Protein AF-A0A6P0NN52-F1 (afdb_monomer)

Secondary structure (DSSP, 8-state):
--PPP------S--EEESSSSSSPPEEGGG----HHHHHH-EEEEETT-STT-EEEEEEEEETTTEEEEEE-

Foldseek 3Di:
DDDDFDWDFDDDFFFKAQPQPPDGTDTPVPDDDDPCCQQVFGWIDTPPDPDSDIWTWYWDQDPPRDITITTD

Sequence (72 aa):
MSGKIYYCPWKKNPLVDDTGGVEKYKNLEKLRWSDAELVSGKILKIKGFPREKKVKLFWGTVSTNTNRIYSD

pLDDT: mean 76.79, std 15.15, range [36.75, 92.31]

Structure (mmCIF, N/CA/C/O backbone):
data_AF-A0A6P0NN52-F1
#
_entry.id   AF-A0A6P0NN52-F1
#
loop_
_atom_site.group_PDB
_atom_site.id
_atom_site.type_symbol
_atom_site.label_atom_id
_atom_site.label_alt_id
_atom_site.label_comp_id
_atom_site.label_asym_id
_atom_site.label_entity_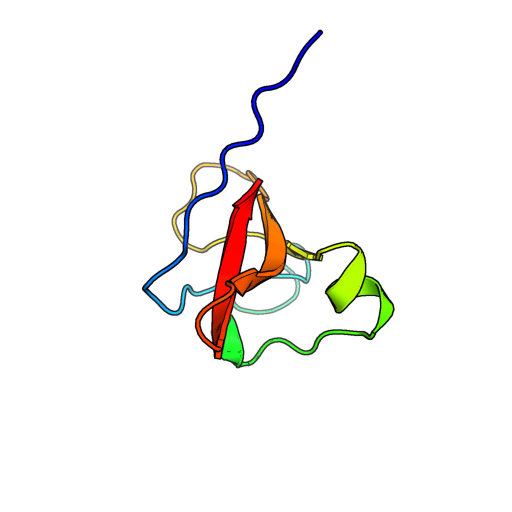id
_atom_site.label_seq_id
_atom_site.pdbx_PDB_ins_code
_atom_site.Cartn_x
_atom_site.Cartn_y
_atom_site.Cartn_z
_atom_site.occupancy
_atom_site.B_iso_or_equiv
_atom_site.auth_seq_id
_atom_site.auth_comp_id
_atom_site.auth_asym_id
_atom_site.auth_atom_id
_atom_site.pdbx_PDB_model_num
ATOM 1 N N . MET A 1 1 ? -17.033 6.247 -20.995 1.00 36.75 1 MET A N 1
ATOM 2 C CA . MET A 1 1 ? -16.826 7.306 -19.981 1.00 36.75 1 MET A CA 1
ATOM 3 C C . MET A 1 1 ? -15.350 7.317 -19.622 1.00 36.75 1 MET A C 1
ATOM 5 O O . MET A 1 1 ? -14.886 6.374 -18.999 1.00 36.75 1 MET A O 1
ATOM 9 N N . SER A 1 2 ? -14.592 8.298 -20.113 1.00 47.72 2 SER A N 1
ATOM 10 C CA . SER A 1 2 ? -13.139 8.364 -19.908 1.00 47.72 2 SER A CA 1
ATOM 11 C C . SER A 1 2 ? -12.844 8.875 -18.496 1.00 47.72 2 SER A C 1
ATOM 13 O O . SER A 1 2 ? -12.880 10.081 -18.256 1.00 47.72 2 SER A O 1
ATOM 15 N N . GLY A 1 3 ? -12.614 7.965 -17.548 1.00 56.12 3 GLY A N 1
ATOM 16 C CA . GLY A 1 3 ? -12.137 8.315 -16.210 1.00 56.12 3 GLY A CA 1
ATOM 17 C C . GLY A 1 3 ? -10.726 8.897 -16.292 1.00 56.12 3 GLY A C 1
ATOM 18 O O . GLY A 1 3 ? -9.878 8.372 -17.008 1.00 56.12 3 GLY A O 1
ATOM 19 N N . LYS A 1 4 ? -10.472 10.010 -15.600 1.00 50.06 4 LYS A N 1
ATOM 20 C CA . LYS A 1 4 ? -9.116 10.553 -15.462 1.00 50.06 4 LYS A CA 1
ATOM 21 C C . LYS A 1 4 ? -8.377 9.730 -14.406 1.00 50.06 4 LYS A C 1
ATOM 23 O O . LYS A 1 4 ? -8.863 9.633 -13.285 1.00 50.06 4 LYS A O 1
ATOM 28 N N . ILE A 1 5 ? -7.229 9.163 -14.770 1.00 54.69 5 ILE A N 1
ATOM 29 C CA . ILE A 1 5 ? -6.327 8.472 -13.840 1.00 54.69 5 ILE A CA 1
ATOM 30 C C . ILE A 1 5 ? -5.320 9.507 -13.327 1.00 54.69 5 ILE A C 1
ATOM 32 O O . ILE A 1 5 ? -4.599 10.116 -14.121 1.00 54.69 5 ILE A O 1
ATOM 36 N N . TYR A 1 6 ? -5.308 9.757 -12.018 1.00 55.78 6 TYR A N 1
ATOM 37 C CA . TYR A 1 6 ? -4.487 10.799 -11.395 1.00 55.78 6 TYR A CA 1
ATOM 38 C C . TYR A 1 6 ? -3.261 10.202 -10.710 1.00 55.78 6 TYR A C 1
ATOM 40 O O . TYR A 1 6 ? -3.301 9.869 -9.536 1.00 55.78 6 TYR A O 1
ATOM 48 N N . TYR A 1 7 ? -2.136 10.149 -11.419 1.00 63.50 7 TYR A N 1
ATOM 49 C CA . TYR A 1 7 ? -0.878 9.657 -10.860 1.00 63.50 7 TYR A CA 1
ATOM 50 C C . TYR A 1 7 ? -0.222 10.696 -9.935 1.00 63.50 7 TYR A C 1
ATOM 52 O O . TYR A 1 7 ? 0.471 11.607 -10.392 1.00 63.50 7 TYR A O 1
ATOM 60 N N . CYS A 1 8 ? -0.398 10.546 -8.622 1.00 62.97 8 CYS A N 1
ATOM 61 C CA . CYS A 1 8 ? 0.276 11.380 -7.622 1.00 62.97 8 CYS A CA 1
ATOM 62 C C . CYS A 1 8 ? 1.528 10.675 -7.070 1.00 62.97 8 CYS A C 1
ATOM 64 O O . CYS A 1 8 ? 1.379 9.670 -6.371 1.00 62.97 8 CYS A O 1
ATOM 66 N N . PRO A 1 9 ? 2.754 11.178 -7.332 1.00 64.25 9 PRO A N 1
ATOM 67 C CA . PRO A 1 9 ? 3.962 10.628 -6.731 1.00 64.25 9 PRO A CA 1
ATOM 68 C C . PRO A 1 9 ? 3.934 10.855 -5.221 1.00 64.25 9 PRO A C 1
ATOM 70 O O . PRO A 1 9 ? 3.943 11.990 -4.733 1.00 64.25 9 PRO A O 1
ATOM 73 N N . TRP A 1 10 ? 3.891 9.762 -4.472 1.00 66.50 10 TRP A N 1
ATOM 74 C CA . TRP A 1 10 ? 3.709 9.828 -3.033 1.00 66.50 10 TRP A CA 1
ATOM 75 C C . TRP A 1 10 ? 5.056 10.016 -2.313 1.00 66.50 10 TRP A C 1
ATOM 77 O O . TRP A 1 10 ? 5.921 9.149 -2.361 1.00 66.50 10 TRP A O 1
ATOM 87 N N . LYS A 1 11 ? 5.249 11.160 -1.634 1.00 61.41 11 LYS A N 1
ATOM 88 C CA . LYS A 1 11 ? 6.520 11.529 -0.961 1.00 61.41 11 LYS A CA 1
ATOM 89 C C . LYS A 1 11 ? 6.624 11.135 0.522 1.00 61.41 11 LYS A C 1
ATOM 91 O O . LYS A 1 11 ? 7.712 11.177 1.080 1.00 61.41 11 LYS A O 1
ATOM 96 N N . LYS A 1 12 ? 5.505 10.833 1.187 1.00 67.94 12 LYS A N 1
ATOM 97 C CA . LYS A 1 12 ? 5.445 10.424 2.608 1.00 67.94 12 LYS A CA 1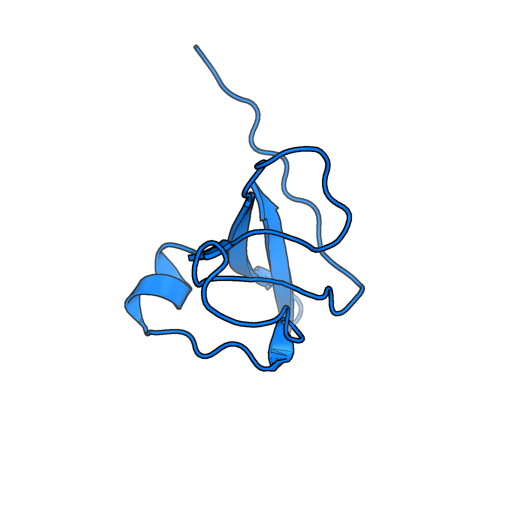
ATOM 98 C C . LYS A 1 12 ? 5.180 8.920 2.729 1.00 67.94 12 LYS A C 1
ATOM 100 O O . LYS A 1 12 ? 4.656 8.340 1.800 1.00 67.94 12 LYS A O 1
ATOM 105 N N . ASN A 1 13 ? 5.466 8.290 3.862 1.00 78.50 13 ASN A N 1
ATOM 106 C CA . ASN A 1 13 ? 5.081 6.895 4.102 1.00 78.50 13 ASN A CA 1
ATOM 107 C C . ASN A 1 13 ? 3.706 6.874 4.808 1.00 78.50 13 ASN A C 1
ATOM 109 O O . ASN A 1 13 ? 3.655 7.129 6.014 1.00 78.50 13 ASN A O 1
ATOM 113 N N . PRO A 1 14 ? 2.569 6.723 4.092 1.00 86.44 14 PRO A N 1
ATOM 114 C CA . PRO A 1 14 ? 1.256 6.806 4.715 1.00 86.44 14 PRO A CA 1
ATOM 115 C C . PRO A 1 14 ? 0.964 5.560 5.551 1.00 86.44 14 PRO A C 1
ATOM 117 O O . PRO A 1 14 ? 1.461 4.465 5.284 1.00 86.44 14 PRO A O 1
ATOM 120 N N . LEU A 1 15 ? 0.087 5.734 6.539 1.00 91.31 15 LEU A N 1
ATOM 121 C CA . LEU A 1 15 ? -0.550 4.620 7.226 1.00 91.31 15 LEU A CA 1
ATOM 122 C C . LEU A 1 15 ? -1.694 4.092 6.359 1.00 91.31 15 LEU A C 1
ATOM 124 O O . LEU A 1 15 ? -2.575 4.856 5.960 1.00 91.31 15 LEU A O 1
ATOM 128 N N . VAL A 1 16 ? -1.678 2.796 6.084 1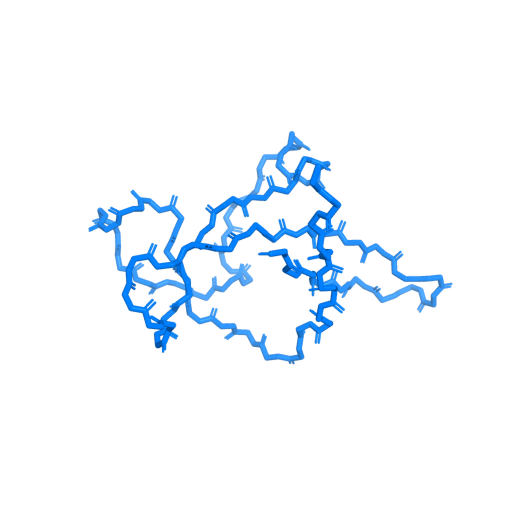.00 92.00 16 VAL A N 1
ATOM 129 C CA . VAL A 1 16 ? -2.595 2.125 5.164 1.00 92.00 16 VAL A CA 1
ATOM 130 C C . VAL A 1 16 ? -3.159 0.844 5.767 1.00 92.00 16 VAL A C 1
ATOM 132 O O . VAL A 1 16 ? -2.558 0.248 6.659 1.00 92.00 16 VAL A O 1
ATOM 135 N N . ASP A 1 17 ? -4.314 0.434 5.267 1.00 92.19 17 ASP A N 1
ATOM 136 C CA . ASP A 1 17 ? -4.961 -0.836 5.565 1.00 92.19 17 ASP A CA 1
ATOM 137 C C . ASP A 1 17 ? -5.318 -1.542 4.250 1.00 92.19 17 ASP A C 1
ATOM 139 O O . ASP A 1 17 ? -6.091 -1.029 3.440 1.00 92.19 17 ASP A O 1
ATOM 143 N N . ASP A 1 18 ? -4.722 -2.710 4.032 1.00 90.81 18 ASP A N 1
ATOM 144 C CA . ASP A 1 18 ? -4.958 -3.584 2.882 1.00 90.81 18 ASP A CA 1
ATOM 145 C C . ASP A 1 18 ? -5.876 -4.771 3.199 1.00 90.81 18 ASP A C 1
ATOM 147 O O . ASP A 1 18 ? -6.130 -5.608 2.340 1.00 90.81 18 ASP A O 1
ATOM 151 N N . THR A 1 19 ? -6.413 -4.829 4.417 1.00 90.50 19 THR A N 1
ATOM 152 C CA . THR A 1 19 ? -7.244 -5.937 4.909 1.00 90.50 19 THR A CA 1
ATOM 153 C C . THR A 1 19 ? -8.732 -5.602 4.952 1.00 90.50 19 THR A C 1
ATOM 155 O O . THR A 1 19 ? -9.559 -6.481 5.174 1.00 90.50 19 THR A O 1
ATOM 158 N N . GLY A 1 20 ? -9.095 -4.337 4.722 1.00 87.19 20 GLY A N 1
ATOM 159 C CA . GLY A 1 20 ? -10.489 -3.896 4.748 1.00 87.19 20 GLY A CA 1
ATOM 160 C C . GLY A 1 20 ? -11.070 -3.804 6.159 1.00 87.19 20 GLY A C 1
ATOM 161 O O . GLY A 1 20 ? -12.251 -4.082 6.342 1.00 87.19 20 GLY A O 1
ATOM 162 N N . GLY A 1 21 ? -10.254 -3.417 7.138 1.00 87.56 21 GLY A N 1
ATOM 163 C CA . GLY A 1 21 ? -10.650 -3.151 8.519 1.00 87.56 21 GLY A CA 1
ATOM 164 C C . GLY A 1 21 ? -10.360 -4.283 9.502 1.00 87.56 21 GLY A C 1
ATOM 165 O O . GLY A 1 21 ? -10.710 -4.155 10.673 1.00 87.56 21 GLY A O 1
ATOM 166 N N . VAL A 1 22 ? -9.733 -5.375 9.056 1.00 90.19 22 VAL A N 1
ATOM 167 C CA . VAL A 1 22 ? -9.394 -6.521 9.918 1.00 90.19 22 VAL A CA 1
ATOM 168 C C . VAL A 1 22 ? -8.161 -6.213 10.767 1.00 90.19 22 VAL A C 1
ATOM 170 O O . VAL A 1 22 ? -8.140 -6.468 11.971 1.00 90.19 22 VAL A O 1
ATOM 173 N N . GLU A 1 23 ? -7.133 -5.633 10.154 1.00 90.00 23 GLU A N 1
ATOM 174 C CA . GLU A 1 23 ? -5.899 -5.235 10.818 1.00 90.00 23 GLU A CA 1
ATOM 175 C C . GLU A 1 23 ? -5.841 -3.729 11.090 1.00 90.00 23 GLU A C 1
ATOM 177 O O . GLU A 1 23 ? -6.508 -2.902 10.466 1.00 90.00 23 GLU 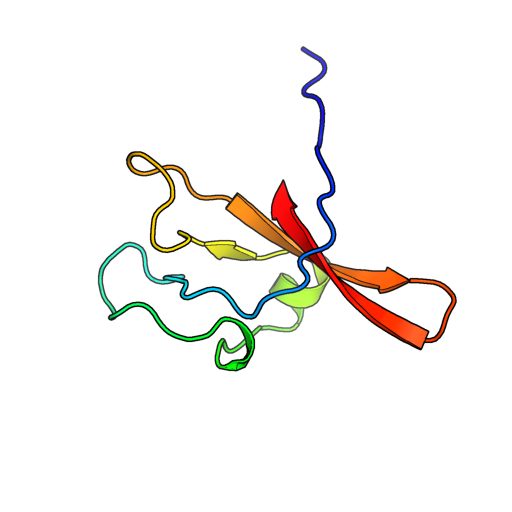A O 1
ATOM 182 N N . LYS A 1 24 ? -4.976 -3.346 12.036 1.00 91.31 24 LYS A N 1
ATOM 183 C CA . LYS A 1 24 ? -4.652 -1.936 12.262 1.00 91.31 24 LYS A CA 1
ATOM 184 C C . LYS A 1 24 ? -3.883 -1.380 11.067 1.00 91.31 24 LYS A C 1
ATOM 186 O O . LYS A 1 24 ? -3.041 -2.055 10.479 1.00 91.31 24 LYS A O 1
ATOM 191 N N . TYR A 1 25 ? -4.097 -0.092 10.803 1.00 92.31 25 TYR A N 1
ATOM 192 C CA . TYR A 1 25 ? -3.298 0.651 9.837 1.00 92.31 25 TYR A CA 1
ATOM 193 C C . TYR A 1 25 ? -1.796 0.495 10.109 1.00 92.31 25 TYR A C 1
ATOM 195 O O . TYR A 1 25 ? -1.332 0.712 11.234 1.00 92.31 25 TYR A O 1
ATOM 203 N N . LYS A 1 26 ? -1.036 0.188 9.062 1.00 91.69 26 LYS A N 1
ATOM 204 C CA . LYS A 1 26 ? 0.413 -0.029 9.095 1.00 91.69 26 LYS A CA 1
ATOM 205 C C . LYS A 1 26 ? 1.113 0.866 8.076 1.00 91.69 26 LYS A C 1
ATOM 207 O O . LYS A 1 26 ? 0.481 1.387 7.164 1.00 91.69 26 LYS A O 1
ATOM 212 N N . ASN A 1 27 ? 2.413 1.090 8.248 1.00 89.75 27 ASN A N 1
ATOM 213 C CA . ASN A 1 27 ? 3.182 1.867 7.274 1.00 89.75 27 ASN A CA 1
ATOM 214 C C . ASN A 1 27 ? 3.188 1.155 5.924 1.00 89.75 27 ASN A C 1
ATOM 216 O O . ASN A 1 27 ? 3.395 -0.058 5.875 1.00 89.75 27 ASN A O 1
ATOM 220 N N . LEU A 1 28 ? 3.025 1.917 4.847 1.00 85.44 28 LEU A N 1
ATOM 221 C CA . LEU A 1 28 ? 3.023 1.393 3.487 1.00 85.44 28 LEU A CA 1
ATOM 222 C C . LEU A 1 28 ? 4.313 0.631 3.139 1.00 85.44 28 LEU A C 1
ATOM 224 O O . LEU A 1 28 ? 4.251 -0.416 2.508 1.00 85.44 28 LEU A O 1
ATOM 228 N N . GLU A 1 29 ? 5.471 1.086 3.615 1.00 83.19 29 GLU A N 1
ATOM 229 C CA . GLU A 1 29 ? 6.746 0.358 3.456 1.00 83.19 29 GLU A CA 1
ATOM 230 C C . GLU A 1 29 ? 6.781 -1.010 4.159 1.00 83.19 29 GLU A C 1
ATOM 232 O O . GLU A 1 29 ? 7.579 -1.866 3.795 1.00 83.19 29 GLU A O 1
ATOM 237 N N . LYS A 1 30 ? 5.938 -1.232 5.176 1.00 85.56 30 LYS A N 1
ATOM 238 C CA . LYS A 1 30 ? 5.847 -2.516 5.893 1.00 85.56 30 LYS A CA 1
ATOM 239 C C . LYS A 1 30 ? 4.835 -3.472 5.264 1.00 85.56 30 LYS A C 1
ATOM 241 O O . LYS A 1 30 ? 4.655 -4.578 5.776 1.00 85.56 30 LYS A O 1
ATOM 246 N N . LEU A 1 31 ? 4.140 -3.058 4.203 1.00 86.75 31 LEU A N 1
ATOM 247 C CA . LEU A 1 31 ? 3.236 -3.953 3.500 1.00 86.75 31 LEU A CA 1
ATOM 248 C C . LEU A 1 31 ? 4.027 -5.047 2.793 1.00 86.75 31 LEU A C 1
ATOM 250 O O . LEU A 1 31 ? 5.040 -4.787 2.147 1.00 86.75 31 LEU A O 1
ATOM 254 N N . ARG A 1 32 ? 3.501 -6.266 2.855 1.00 86.12 32 ARG A N 1
ATOM 255 C CA . ARG A 1 32 ? 3.949 -7.344 1.979 1.00 86.12 32 ARG A CA 1
ATOM 256 C C . ARG A 1 32 ? 3.237 -7.217 0.641 1.00 86.12 32 ARG A C 1
ATOM 258 O O . ARG A 1 32 ? 2.043 -6.925 0.607 1.00 86.12 32 ARG A O 1
ATOM 265 N N . TRP A 1 33 ? 3.976 -7.442 -0.432 1.00 86.94 33 TRP A N 1
ATOM 266 C CA . TRP A 1 33 ? 3.475 -7.427 -1.800 1.00 86.94 33 TRP A CA 1
ATOM 267 C C . TRP A 1 33 ? 3.773 -8.779 -2.424 1.00 86.94 33 TRP A C 1
ATOM 269 O O . TRP A 1 33 ? 4.862 -9.317 -2.235 1.00 86.94 33 TRP A O 1
ATOM 279 N N . SER A 1 34 ? 2.799 -9.327 -3.134 1.00 87.75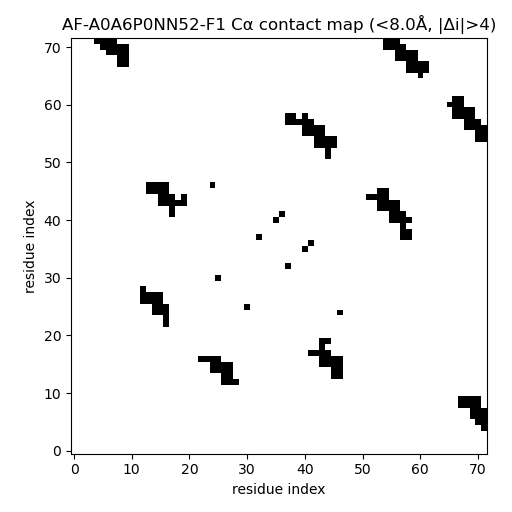 34 SER A N 1
ATOM 280 C CA . SER A 1 34 ? 3.021 -10.455 -4.036 1.00 87.75 34 SER A CA 1
ATOM 281 C C . SER A 1 34 ? 3.548 -9.971 -5.389 1.00 87.75 34 SER A C 1
ATOM 283 O O . SER A 1 34 ? 3.331 -8.818 -5.765 1.00 87.75 34 SER A O 1
ATOM 285 N N . ASP A 1 35 ? 4.184 -10.860 -6.155 1.00 87.06 35 ASP A N 1
ATOM 286 C CA . ASP A 1 35 ? 4.676 -10.542 -7.505 1.00 87.06 35 ASP A CA 1
ATOM 287 C C . ASP A 1 35 ? 3.556 -10.046 -8.428 1.00 87.06 35 ASP A C 1
ATOM 289 O O . ASP A 1 35 ? 3.739 -9.106 -9.201 1.00 87.06 35 ASP A O 1
ATOM 293 N N . ALA A 1 36 ? 2.357 -10.621 -8.291 1.00 86.75 36 ALA A N 1
ATOM 294 C CA . ALA A 1 36 ? 1.176 -10.173 -9.017 1.00 86.75 36 ALA A CA 1
ATOM 295 C C . ALA A 1 36 ? 0.806 -8.724 -8.664 1.00 86.75 36 ALA A C 1
ATOM 297 O O . ALA A 1 36 ? 0.560 -7.923 -9.561 1.00 86.75 36 ALA A O 1
ATOM 298 N N . GLU A 1 37 ? 0.823 -8.358 -7.380 1.00 87.19 37 GLU A N 1
ATOM 299 C CA . GLU A 1 37 ? 0.476 -7.009 -6.910 1.00 87.19 37 GLU A CA 1
ATOM 300 C C . GLU A 1 37 ? 1.522 -5.954 -7.276 1.00 87.19 37 GLU A C 1
ATOM 302 O O . GLU A 1 37 ? 1.172 -4.782 -7.428 1.00 87.19 37 GLU A O 1
ATOM 307 N N . LEU A 1 38 ? 2.788 -6.343 -7.438 1.00 83.81 38 LEU A N 1
ATOM 308 C CA . LEU A 1 38 ? 3.824 -5.444 -7.950 1.00 83.81 38 LEU A CA 1
ATOM 309 C C . LEU A 1 38 ? 3.524 -5.011 -9.392 1.00 83.81 38 LEU A C 1
ATOM 311 O O . LEU A 1 38 ? 3.777 -3.861 -9.741 1.00 83.81 38 LEU A O 1
ATOM 315 N N . VAL A 1 39 ? 2.934 -5.898 -10.200 1.00 83.69 39 VAL A N 1
ATOM 316 C CA . VAL A 1 39 ? 2.555 -5.614 -11.594 1.00 83.69 39 VAL A CA 1
ATOM 317 C C . VAL A 1 39 ? 1.171 -4.972 -11.679 1.00 83.69 39 VAL A C 1
ATOM 319 O O . VAL A 1 39 ? 0.979 -3.972 -12.368 1.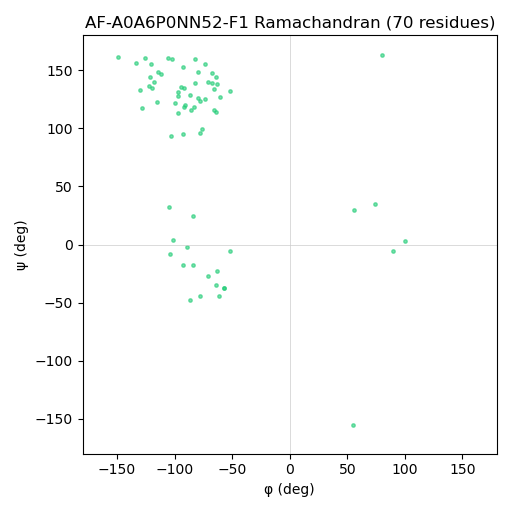00 83.69 39 VAL A O 1
ATOM 322 N N . SER A 1 40 ? 0.182 -5.543 -10.991 1.00 85.50 40 SER A N 1
ATOM 323 C CA . SER A 1 40 ? -1.214 -5.132 -11.122 1.00 85.50 40 SER A CA 1
ATOM 324 C C . SER A 1 40 ? -1.579 -3.937 -10.258 1.00 85.50 40 SER A C 1
ATOM 326 O O . SER A 1 40 ? -2.632 -3.347 -10.493 1.00 85.50 40 SER A O 1
ATOM 328 N N . GLY A 1 41 ? -0.769 -3.615 -9.250 1.00 87.50 41 GLY A N 1
ATOM 329 C CA . GLY A 1 41 ? -1.107 -2.713 -8.156 1.00 87.50 41 GLY A CA 1
ATOM 330 C C . GLY A 1 41 ? -1.962 -3.378 -7.072 1.00 87.50 41 GLY A C 1
ATOM 331 O O . GLY A 1 41 ? -2.593 -4.414 -7.300 1.00 87.50 41 GLY A O 1
ATOM 332 N N . LYS A 1 42 ? -2.009 -2.748 -5.894 1.00 89.44 42 LYS A N 1
ATOM 333 C CA . LYS A 1 42 ? -2.745 -3.199 -4.700 1.00 89.44 42 LYS A CA 1
ATOM 334 C C . LYS A 1 42 ? -3.783 -2.170 -4.274 1.00 89.44 42 LYS A C 1
ATOM 336 O O . LYS A 1 42 ? -3.477 -0.985 -4.176 1.00 89.44 42 LYS A O 1
ATOM 341 N N . ILE A 1 43 ? -4.995 -2.625 -3.962 1.00 90.19 43 ILE A N 1
ATOM 342 C CA . ILE A 1 43 ? -6.062 -1.766 -3.436 1.00 90.19 43 ILE A CA 1
ATOM 343 C C . ILE A 1 43 ? -5.936 -1.677 -1.917 1.00 90.19 43 ILE A C 1
ATOM 345 O O . ILE A 1 43 ? -5.886 -2.697 -1.236 1.00 90.19 43 ILE A O 1
ATOM 349 N N . LEU A 1 44 ? -5.926 -0.460 -1.380 1.00 91.56 44 LEU A N 1
ATOM 350 C CA . LEU A 1 44 ? -5.823 -0.228 0.057 1.00 91.56 44 LEU A CA 1
ATOM 351 C C . LEU A 1 44 ? -6.548 1.040 0.498 1.00 91.56 44 LEU A C 1
ATOM 353 O O . LEU A 1 44 ? -6.866 1.933 -0.293 1.00 91.56 44 LEU A O 1
ATOM 357 N N . LYS A 1 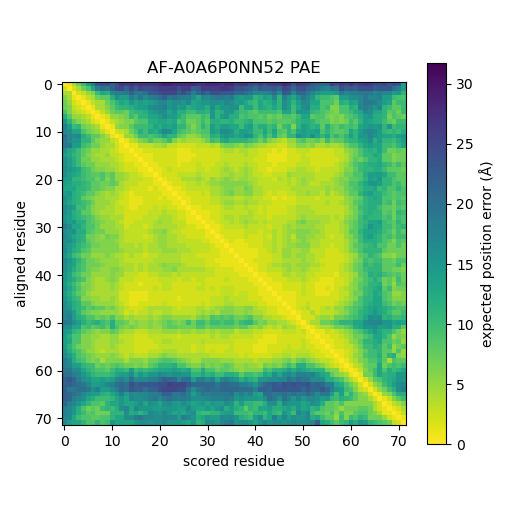45 ? -6.821 1.117 1.795 1.00 91.19 45 LYS A N 1
ATOM 358 C CA . LYS A 1 45 ? -7.385 2.286 2.454 1.00 91.19 45 LYS A CA 1
ATOM 359 C C . LYS A 1 45 ? -6.266 3.104 3.085 1.00 91.19 45 LYS A C 1
ATOM 361 O O . LYS A 1 45 ? -5.485 2.585 3.871 1.00 91.19 45 LYS A O 1
ATOM 366 N N . ILE A 1 46 ? -6.206 4.401 2.792 1.00 90.25 46 ILE A N 1
ATOM 367 C CA . ILE A 1 46 ? -5.257 5.315 3.442 1.00 90.25 46 ILE A CA 1
ATOM 368 C C . ILE A 1 46 ? -5.904 5.944 4.677 1.00 90.25 46 ILE A C 1
ATOM 370 O O . ILE A 1 46 ? -7.036 6.437 4.623 1.00 90.25 46 ILE A O 1
ATOM 374 N N . LYS A 1 47 ? -5.170 5.976 5.792 1.00 88.94 47 LYS A N 1
ATOM 375 C CA . LYS A 1 47 ? -5.607 6.629 7.027 1.00 88.94 47 LYS A CA 1
ATOM 376 C C . LYS A 1 4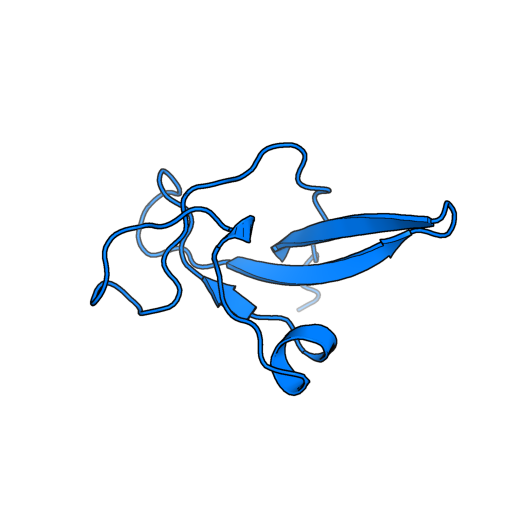7 ? -5.832 8.122 6.781 1.00 88.94 47 LYS A C 1
ATOM 378 O O . LYS A 1 47 ? -4.942 8.816 6.298 1.00 88.94 47 LYS A O 1
ATOM 383 N N . GLY A 1 48 ? -7.013 8.619 7.146 1.00 86.69 48 GLY A N 1
ATOM 384 C CA . GLY A 1 48 ? -7.399 10.024 6.967 1.00 86.69 48 GLY A CA 1
ATOM 385 C C . GLY A 1 48 ? -8.076 10.341 5.629 1.00 86.69 48 GLY A C 1
ATOM 386 O O . GLY A 1 48 ? -8.571 11.452 5.461 1.00 86.69 48 GLY A O 1
ATOM 387 N N . PHE A 1 49 ? -8.165 9.389 4.691 1.00 86.50 49 PHE A N 1
ATOM 388 C CA . PHE A 1 49 ? -8.991 9.579 3.495 1.00 86.50 49 PHE A CA 1
ATOM 389 C C . PHE A 1 49 ? -10.481 9.523 3.855 1.00 86.50 49 PHE A C 1
ATOM 391 O O . PHE A 1 49 ? -10.880 8.635 4.612 1.00 86.50 49 PHE A O 1
ATOM 398 N N . PRO A 1 50 ? -11.326 10.389 3.270 1.00 85.06 50 PRO A N 1
ATOM 399 C CA . PRO A 1 50 ? -12.743 10.452 3.606 1.00 85.06 50 PRO A CA 1
ATOM 400 C C . PRO A 1 50 ? -13.483 9.156 3.245 1.00 85.06 50 PRO A C 1
ATOM 402 O O . PRO A 1 50 ? -13.221 8.554 2.198 1.00 85.06 50 PRO A O 1
ATOM 405 N N . ARG A 1 51 ? -14.466 8.782 4.079 1.00 82.50 51 ARG A N 1
ATOM 406 C CA . ARG A 1 51 ? -15.358 7.614 3.896 1.00 82.50 51 ARG A CA 1
ATOM 407 C C . ARG A 1 51 ? -14.583 6.300 3.717 1.00 82.50 51 ARG A C 1
ATOM 409 O O . ARG A 1 51 ? -13.416 6.215 4.064 1.00 82.50 51 ARG A O 1
ATOM 416 N N . GLU A 1 52 ? -15.193 5.316 3.068 1.00 80.12 52 GLU A N 1
ATOM 417 C CA . GLU A 1 52 ? -14.575 4.048 2.660 1.00 80.12 52 GLU A CA 1
ATOM 418 C C . GLU A 1 52 ? -13.817 4.138 1.323 1.00 80.12 52 GLU A C 1
ATOM 420 O O . GLU A 1 52 ? -13.650 3.144 0.620 1.00 80.12 52 GLU A O 1
ATOM 425 N N . LYS A 1 53 ? -13.351 5.335 0.926 1.00 85.19 53 LYS A N 1
ATOM 426 C CA . LYS A 1 53 ? -12.571 5.474 -0.312 1.00 85.19 53 LYS A CA 1
ATOM 427 C C . LYS A 1 53 ? -11.255 4.709 -0.209 1.00 85.19 53 LYS A C 1
ATOM 429 O O . LYS A 1 53 ? -10.390 5.099 0.580 1.00 85.19 53 LYS A O 1
ATOM 434 N N . LYS A 1 54 ? -11.129 3.666 -1.026 1.00 88.44 54 LYS A N 1
ATOM 435 C CA . LYS A 1 54 ? -9.893 2.928 -1.291 1.00 88.44 54 LYS A CA 1
ATOM 436 C C . LYS A 1 54 ? -9.213 3.522 -2.523 1.00 88.44 54 LYS A C 1
ATOM 438 O O . LYS A 1 54 ? -9.891 4.094 -3.372 1.00 88.44 54 LYS A O 1
ATOM 443 N N . VAL A 1 55 ? -7.897 3.392 -2.586 1.00 86.88 55 VAL A N 1
ATOM 444 C CA . VAL A 1 55 ? -7.081 3.756 -3.751 1.00 86.88 55 VAL A CA 1
ATOM 445 C C . VAL A 1 55 ? -6.344 2.521 -4.230 1.00 86.88 55 VAL A C 1
ATOM 447 O O . VAL A 1 55 ? -6.081 1.618 -3.423 1.00 86.88 55 VAL A O 1
ATOM 450 N N . LYS A 1 56 ? -5.967 2.482 -5.503 1.00 88.12 56 LYS A N 1
ATOM 451 C CA . LYS A 1 56 ? -5.052 1.457 -5.995 1.00 88.12 56 LYS A CA 1
ATOM 452 C C . LYS A 1 56 ? -3.652 2.029 -6.078 1.00 88.12 56 LYS A C 1
ATOM 454 O O . LYS A 1 56 ? -3.426 3.027 -6.751 1.00 88.12 56 LYS A O 1
ATOM 459 N N . LEU A 1 57 ? -2.710 1.408 -5.379 1.00 86.56 57 LEU A N 1
ATOM 460 C CA . LEU A 1 57 ? -1.309 1.787 -5.442 1.00 86.56 57 LEU A CA 1
ATOM 461 C C . LEU A 1 57 ? -0.554 0.949 -6.466 1.00 86.56 57 LEU A C 1
ATOM 463 O O . LEU A 1 57 ? -0.671 -0.275 -6.471 1.00 86.56 57 LEU A O 1
ATOM 467 N N . PHE A 1 58 ? 0.267 1.613 -7.272 1.00 82.62 58 PHE A N 1
ATOM 468 C CA . PHE A 1 58 ? 1.156 1.003 -8.254 1.00 82.62 58 PHE A CA 1
ATOM 469 C C . PHE A 1 58 ? 2.609 1.316 -7.917 1.00 82.62 58 PHE A C 1
ATOM 471 O O . PHE A 1 58 ? 2.943 2.450 -7.552 1.00 82.62 58 PHE A O 1
ATOM 478 N N . TRP A 1 59 ? 3.474 0.320 -8.089 1.00 74.56 59 TRP A N 1
ATOM 479 C CA . TRP A 1 59 ? 4.917 0.504 -8.048 1.00 74.56 59 TRP A CA 1
ATOM 480 C C . TRP A 1 59 ? 5.424 0.785 -9.455 1.00 74.56 59 TRP A C 1
ATOM 482 O O . TRP A 1 59 ? 5.247 -0.023 -10.360 1.00 74.56 59 TRP A O 1
ATOM 492 N N . GLY A 1 60 ? 6.044 1.947 -9.642 1.00 66.88 60 GLY A N 1
ATOM 493 C CA . GLY A 1 60 ? 6.684 2.307 -10.899 1.00 66.88 60 GLY A CA 1
ATOM 494 C C . GLY A 1 60 ? 8.099 2.803 -10.650 1.00 66.88 60 GLY A C 1
ATOM 495 O O . GLY A 1 60 ? 8.335 3.650 -9.783 1.00 66.88 60 GLY A O 1
ATOM 496 N N . THR A 1 61 ? 9.052 2.298 -11.423 1.00 58.78 61 THR A N 1
ATOM 497 C CA . THR A 1 61 ? 10.399 2.865 -11.478 1.00 58.78 61 THR A CA 1
ATOM 498 C C . THR A 1 61 ? 10.370 4.036 -12.453 1.00 58.78 61 THR A C 1
ATOM 500 O O . THR A 1 61 ? 10.056 3.863 -13.629 1.00 58.78 61 THR A O 1
ATOM 503 N N . VAL A 1 62 ? 10.668 5.248 -11.982 1.00 56.69 62 VAL A N 1
ATOM 504 C CA . VAL A 1 62 ? 10.892 6.377 -12.900 1.00 56.69 62 VAL A CA 1
ATOM 505 C C . VAL A 1 62 ? 12.309 6.266 -13.460 1.00 56.69 62 VAL A C 1
ATOM 507 O O . VAL A 1 62 ? 13.207 5.812 -12.750 1.00 56.69 62 VAL A O 1
ATOM 510 N N . SER A 1 63 ? 12.515 6.713 -14.703 1.00 49.84 63 SER A N 1
ATOM 511 C CA . SER A 1 63 ? 13.746 6.594 -15.514 1.00 49.84 63 SER A CA 1
ATOM 512 C C . SER A 1 63 ? 15.058 7.066 -14.858 1.00 49.84 63 SER A C 1
ATOM 514 O O . SER A 1 63 ? 16.129 6.862 -15.418 1.00 49.84 63 SER A O 1
ATOM 516 N N . THR A 1 64 ? 15.006 7.648 -13.659 1.00 52.53 64 THR A N 1
ATOM 517 C CA . THR A 1 64 ? 16.154 8.091 -12.859 1.00 52.53 64 THR A CA 1
ATOM 518 C C . THR A 1 64 ? 16.477 7.167 -11.669 1.00 52.53 64 THR A C 1
ATOM 520 O O . THR A 1 64 ? 16.910 7.656 -10.628 1.00 52.53 64 THR A O 1
ATOM 523 N N . ASN A 1 65 ? 16.251 5.847 -11.762 1.00 53.06 65 ASN A N 1
ATOM 524 C CA . ASN A 1 65 ? 16.564 4.867 -10.696 1.00 53.06 65 ASN A CA 1
ATOM 525 C C . ASN A 1 65 ? 15.916 5.163 -9.324 1.00 53.06 65 ASN A C 1
ATOM 527 O O . ASN A 1 65 ? 16.451 4.816 -8.274 1.00 53.06 65 ASN A O 1
ATOM 531 N N . THR A 1 66 ? 14.747 5.806 -9.305 1.00 53.88 66 THR A N 1
ATOM 532 C CA . THR A 1 66 ? 13.980 6.030 -8.068 1.00 53.88 66 THR A CA 1
ATOM 533 C C . THR A 1 66 ? 12.661 5.269 -8.149 1.00 53.88 66 THR A C 1
ATOM 535 O O . THR A 1 66 ? 11.871 5.513 -9.060 1.00 53.88 66 THR A O 1
ATOM 538 N N . ASN A 1 67 ? 12.389 4.375 -7.195 1.00 54.53 67 ASN A N 1
ATOM 539 C CA . ASN A 1 67 ? 11.069 3.753 -7.068 1.00 54.53 67 ASN A CA 1
ATOM 540 C C . ASN A 1 67 ? 10.078 4.779 -6.508 1.00 54.53 67 ASN A C 1
ATOM 542 O O . ASN A 1 67 ? 10.326 5.383 -5.462 1.00 54.53 67 ASN A O 1
ATOM 546 N N . ARG A 1 68 ? 8.964 4.999 -7.211 1.00 59.97 68 ARG A N 1
ATOM 547 C CA . ARG A 1 68 ? 7.869 5.860 -6.752 1.00 59.97 68 ARG A CA 1
ATOM 548 C C . ARG A 1 68 ? 6.577 5.064 -6.686 1.00 59.97 68 ARG A C 1
ATOM 550 O O . ARG A 1 68 ? 6.311 4.204 -7.522 1.00 59.97 68 ARG A O 1
ATOM 557 N N . ILE A 1 69 ? 5.778 5.390 -5.678 1.00 58.59 69 ILE A N 1
ATOM 558 C CA . ILE A 1 69 ? 4.441 4.837 -5.511 1.00 58.59 69 ILE A CA 1
ATOM 559 C C . ILE A 1 69 ? 3.444 5.835 -6.084 1.00 58.59 69 ILE A C 1
ATOM 561 O O . ILE A 1 69 ? 3.502 7.031 -5.771 1.00 58.59 69 ILE A O 1
ATOM 565 N N . TYR A 1 70 ? 2.539 5.331 -6.912 1.00 62.34 70 TYR A N 1
ATOM 566 C CA . TYR A 1 70 ? 1.451 6.089 -7.516 1.00 62.34 70 TYR A CA 1
ATOM 567 C C . TYR A 1 70 ? 0.113 5.581 -6.991 1.00 62.34 70 TYR A C 1
ATOM 569 O O . TYR A 1 70 ? 0.005 4.398 -6.697 1.00 62.34 70 TYR A O 1
ATOM 577 N N . SER A 1 71 ? -0.891 6.452 -6.884 1.00 56.88 71 SER A N 1
ATOM 578 C CA . SER A 1 71 ? -2.286 6.070 -6.595 1.00 56.88 71 SER A CA 1
ATOM 579 C C . SER A 1 71 ? -3.164 6.343 -7.815 1.00 56.88 71 SER A C 1
ATOM 581 O O . SER A 1 71 ? -2.875 7.312 -8.514 1.00 56.88 71 SER A O 1
ATOM 583 N N . ASP A 1 72 ? -4.190 5.519 -8.053 1.00 57.62 72 ASP A N 1
ATOM 584 C CA . ASP A 1 72 ? -5.382 5.872 -8.847 1.00 57.62 72 ASP A CA 1
ATOM 585 C C . ASP A 1 72 ? -6.634 6.079 -7.974 1.00 57.62 72 ASP A C 1
ATOM 587 O O . ASP A 1 72 ? -6.672 5.564 -6.824 1.00 57.62 72 ASP A O 1
#

Mean predicted aligned error: 7.92 Å

Nearest PDB structures (foldseek):
  6s3h-assembly1_A  TM=2.512E-01  e=2.565E+00  Thermus oshimai JL-2
  4lrz-assembly2_E  TM=2.352E-01  e=7.752E+00  Escherichia coli K-12

Radius of gyration: 12.55 Å; Cα contacts (8 Å, |Δi|>4): 108; chains: 1; bounding box: 33×22×32 Å

Solvent-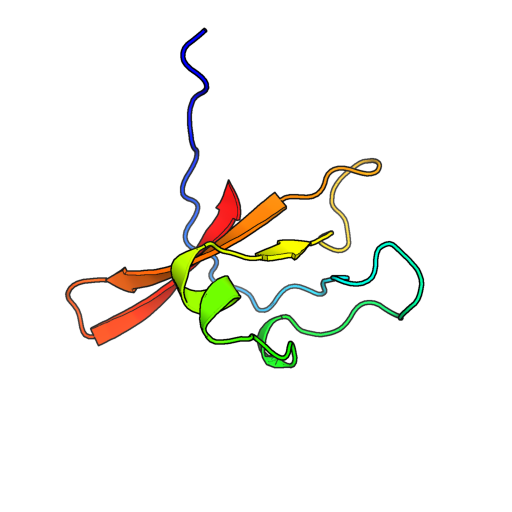accessible surface area (backbone atoms only — not comparable to full-atom values): 4508 Å² total; per-residue (Å²): 132,90,76,85,77,59,76,48,77,57,90,69,80,52,44,28,29,74,64,82,77,78,57,76,69,37,50,52,86,75,56,87,77,53,77,64,36,52,74,74,30,43,67,31,33,49,72,88,50,71,80,90,54,61,32,37,37,36,65,43,75,46,99,80,86,44,82,42,43,30,36,81